Protein AF-A0AAW2KC89-F1 (afdb_monomer)

Radius of gyration: 33.46 Å; Cα contacts (8 Å, |Δi|>4): 23; chains: 1; bounding box: 54×78×83 Å

Organism: Sesamum radiatum (NCBI:txid300843)

Structure (mmCIF, N/CA/C/O backbone):
data_AF-A0AAW2KC89-F1
#
_entry.id   AF-A0AAW2KC89-F1
#
loop_
_atom_site.group_PDB
_atom_site.id
_atom_site.type_symbol
_atom_site.label_atom_id
_atom_site.label_alt_id
_atom_site.label_comp_id
_atom_site.label_asym_id
_atom_site.label_entity_id
_atom_site.label_seq_id
_atom_site.pdbx_PDB_ins_code
_atom_site.Cartn_x
_atom_site.Cartn_y
_atom_site.Cartn_z
_atom_site.occupancy
_atom_site.B_iso_or_equiv
_atom_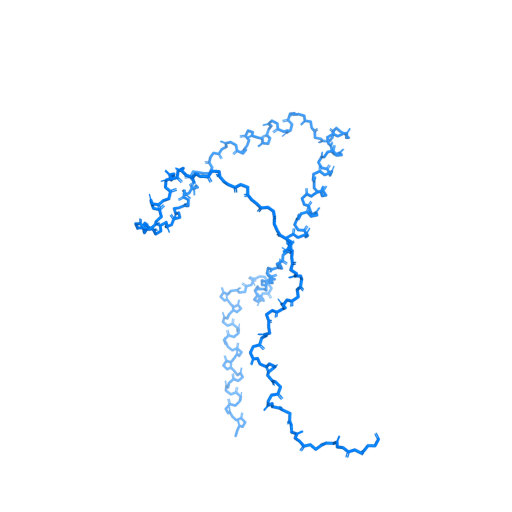site.auth_seq_id
_atom_site.auth_comp_id
_atom_site.auth_asym_id
_atom_site.auth_atom_id
_atom_site.pdbx_PDB_model_num
ATOM 1 N N . MET A 1 1 ? 16.123 11.417 -36.303 1.00 58.06 1 MET A N 1
ATOM 2 C CA . MET A 1 1 ? 15.495 11.380 -34.954 1.00 58.06 1 MET A CA 1
ATOM 3 C C . MET A 1 1 ? 14.545 10.195 -34.711 1.00 58.06 1 MET A C 1
ATOM 5 O O . MET A 1 1 ? 14.530 9.676 -33.601 1.00 58.06 1 MET A O 1
ATOM 9 N N . ALA A 1 2 ? 13.778 9.718 -35.703 1.00 69.62 2 ALA A N 1
ATOM 10 C CA . ALA A 1 2 ? 12.758 8.673 -35.501 1.00 69.62 2 ALA A CA 1
ATOM 11 C C . ALA A 1 2 ? 13.298 7.298 -35.042 1.00 69.62 2 ALA A C 1
ATOM 13 O O . ALA A 1 2 ? 12.702 6.659 -34.175 1.00 69.62 2 ALA A O 1
ATOM 14 N N . LYS A 1 3 ? 14.454 6.856 -35.561 1.00 81.81 3 LYS A N 1
ATOM 15 C CA . LYS A 1 3 ? 15.017 5.517 -35.284 1.00 81.81 3 LYS A CA 1
ATOM 16 C C . LYS A 1 3 ? 15.375 5.306 -33.807 1.00 81.81 3 LYS A C 1
ATOM 18 O O . LYS A 1 3 ? 15.062 4.264 -33.240 1.00 81.81 3 LYS A O 1
ATOM 23 N N . PHE A 1 4 ? 15.950 6.319 -33.156 1.00 84.62 4 PHE A N 1
ATOM 24 C CA . PHE A 1 4 ? 16.292 6.263 -31.731 1.00 84.62 4 PHE A CA 1
ATOM 25 C C . PHE A 1 4 ? 15.046 6.141 -30.845 1.00 84.62 4 PHE A C 1
ATOM 27 O O . PHE A 1 4 ? 15.008 5.315 -29.935 1.00 84.62 4 PHE A O 1
ATOM 34 N N . ASN A 1 5 ? 13.986 6.887 -31.158 1.00 91.56 5 ASN A N 1
ATOM 35 C CA . ASN A 1 5 ? 12.729 6.820 -30.413 1.00 91.56 5 ASN A CA 1
ATOM 36 C C . ASN A 1 5 ? 12.068 5.441 -30.520 1.00 91.56 5 ASN A C 1
ATOM 38 O O . ASN A 1 5 ? 11.529 4.946 -29.532 1.00 91.56 5 ASN A O 1
ATOM 42 N N . VAL A 1 6 ? 12.151 4.789 -31.685 1.00 91.12 6 VAL A N 1
ATOM 43 C CA . VAL A 1 6 ? 11.667 3.410 -31.868 1.00 91.12 6 VAL A CA 1
ATOM 44 C C . VAL A 1 6 ? 12.448 2.438 -30.981 1.00 91.12 6 VAL A C 1
ATOM 46 O O . VAL A 1 6 ? 11.841 1.631 -30.276 1.00 91.12 6 VAL A O 1
ATOM 49 N N . VAL A 1 7 ? 13.778 2.553 -30.944 1.00 93.00 7 VAL A N 1
ATOM 50 C CA . VAL A 1 7 ? 14.633 1.718 -30.082 1.00 93.00 7 VAL A CA 1
ATOM 51 C C . VAL A 1 7 ? 14.321 1.949 -28.600 1.00 93.00 7 VAL A C 1
ATOM 53 O O . VAL A 1 7 ? 14.151 0.989 -27.850 1.00 93.00 7 VAL A O 1
ATOM 56 N N . GLN A 1 8 ? 14.160 3.203 -28.170 1.00 95.38 8 GLN A N 1
ATOM 57 C CA . GLN A 1 8 ? 13.805 3.526 -26.784 1.00 95.38 8 GLN A CA 1
ATOM 58 C C . GLN A 1 8 ? 12.413 3.008 -26.402 1.00 95.38 8 GLN A C 1
ATOM 60 O O . GLN A 1 8 ? 12.244 2.476 -25.307 1.00 95.38 8 GLN A O 1
ATOM 65 N N . LYS A 1 9 ? 11.419 3.105 -27.296 1.00 95.19 9 LYS A N 1
ATOM 66 C CA . LYS A 1 9 ? 10.079 2.540 -27.069 1.00 95.19 9 LYS A CA 1
ATOM 67 C C . LYS A 1 9 ? 10.136 1.023 -26.889 1.00 95.19 9 LYS A C 1
ATOM 69 O O . LYS A 1 9 ? 9.579 0.517 -25.918 1.00 95.19 9 LYS A O 1
ATOM 74 N N . ARG A 1 10 ? 10.870 0.315 -27.755 1.00 94.88 10 ARG A N 1
ATOM 75 C CA . ARG A 1 10 ? 11.083 -1.140 -27.640 1.00 94.88 10 ARG A CA 1
ATOM 76 C C . ARG A 1 10 ? 11.770 -1.511 -26.329 1.00 94.88 10 ARG A C 1
ATOM 78 O O . ARG A 1 10 ? 11.313 -2.404 -25.626 1.00 94.88 10 ARG A O 1
ATOM 85 N N . ARG A 1 11 ? 12.816 -0.771 -25.949 1.00 96.50 11 ARG A N 1
ATOM 86 C CA . ARG A 1 11 ? 13.513 -0.972 -24.672 1.00 96.50 11 ARG A CA 1
ATOM 87 C C . ARG A 1 11 ? 12.578 -0.775 -23.474 1.00 96.50 11 ARG A C 1
ATOM 89 O O . ARG A 1 11 ? 12.593 -1.587 -22.555 1.00 96.50 11 ARG A O 1
ATOM 96 N N . ARG A 1 12 ? 11.756 0.280 -23.475 1.00 96.88 12 ARG A N 1
ATOM 97 C CA . ARG A 1 12 ? 10.777 0.548 -22.405 1.00 96.88 12 ARG A CA 1
ATOM 98 C C . ARG A 1 12 ? 9.730 -0.562 -22.299 1.00 96.88 12 ARG A C 1
ATOM 100 O O . ARG A 1 12 ? 9.410 -0.954 -21.181 1.00 96.88 12 ARG A O 1
ATOM 107 N N . ALA A 1 13 ? 9.253 -1.081 -23.431 1.00 95.44 13 ALA A N 1
ATOM 108 C CA . ALA A 1 13 ? 8.321 -2.206 -23.468 1.00 95.44 13 ALA A CA 1
ATOM 109 C C . ALA A 1 13 ? 8.947 -3.474 -22.864 1.00 95.44 13 ALA A C 1
ATOM 111 O O . ALA A 1 13 ? 8.419 -4.001 -21.892 1.00 95.44 13 ALA A O 1
ATOM 112 N N . ALA A 1 14 ? 10.142 -3.867 -23.318 1.00 95.88 14 ALA A N 1
ATOM 113 C CA . ALA A 1 14 ? 10.841 -5.043 -22.794 1.00 95.88 14 ALA A CA 1
ATOM 114 C C . ALA A 1 14 ? 11.104 -4.961 -21.277 1.00 95.88 14 ALA A C 1
ATOM 116 O O . ALA A 1 14 ? 10.962 -5.944 -20.551 1.00 95.88 14 ALA A O 1
ATOM 117 N N . ILE A 1 15 ? 11.454 -3.774 -20.768 1.00 95.94 15 ILE A N 1
ATOM 118 C CA . ILE A 1 15 ? 11.614 -3.552 -19.323 1.00 95.94 15 ILE A CA 1
ATOM 119 C C . ILE A 1 15 ? 10.275 -3.708 -18.589 1.00 95.94 15 ILE A C 1
ATOM 121 O O . ILE A 1 15 ? 10.246 -4.274 -17.497 1.00 95.94 15 ILE A O 1
ATOM 125 N N . ALA A 1 16 ? 9.175 -3.201 -19.151 1.00 93.81 16 ALA A N 1
ATOM 126 C CA . ALA A 1 16 ? 7.849 -3.336 -18.553 1.00 93.81 16 ALA A CA 1
ATOM 127 C C . ALA A 1 16 ? 7.394 -4.801 -18.504 1.00 93.81 16 ALA A C 1
ATOM 129 O O . ALA A 1 16 ? 6.901 -5.244 -17.468 1.00 93.81 16 ALA A O 1
ATOM 130 N N . ASP A 1 17 ? 7.631 -5.564 -19.568 1.00 93.44 17 ASP A N 1
ATOM 131 C CA . ASP A 1 17 ? 7.265 -6.980 -19.634 1.00 93.44 17 ASP A CA 1
ATOM 132 C C . ASP A 1 17 ? 8.102 -7.820 -18.670 1.00 93.44 17 ASP A C 1
ATOM 134 O O . ASP A 1 17 ? 7.554 -8.623 -17.917 1.00 93.44 17 ASP A O 1
ATOM 138 N N . ARG A 1 18 ? 9.407 -7.539 -18.555 1.00 95.12 18 ARG A N 1
ATOM 139 C CA . ARG A 1 18 ? 10.247 -8.158 -17.520 1.00 95.12 18 ARG A CA 1
ATOM 140 C C . ARG A 1 18 ? 9.726 -7.868 -16.110 1.00 95.12 18 ARG A C 1
ATOM 142 O O . ARG A 1 18 ? 9.716 -8.759 -15.268 1.00 95.12 18 ARG A O 1
ATOM 149 N N . LYS A 1 19 ? 9.269 -6.640 -15.836 1.00 93.69 19 LYS A N 1
ATOM 150 C CA . LYS A 1 19 ? 8.679 -6.289 -14.530 1.00 93.69 19 LYS A CA 1
ATOM 151 C C . LYS A 1 19 ? 7.371 -7.034 -14.270 1.00 93.69 19 LYS A C 1
ATOM 153 O O . LYS A 1 19 ? 7.158 -7.464 -13.142 1.00 93.69 19 LYS A O 1
ATOM 158 N N . ARG A 1 20 ? 6.517 -7.200 -15.283 1.00 93.56 20 ARG A N 1
ATOM 159 C CA . ARG A 1 20 ? 5.280 -7.992 -15.179 1.00 93.56 20 ARG A CA 1
ATOM 160 C C . ARG A 1 20 ? 5.573 -9.471 -14.945 1.00 93.56 20 ARG A C 1
ATOM 162 O O . ARG A 1 20 ? 4.914 -10.078 -14.121 1.00 93.56 20 ARG A O 1
ATOM 169 N N . HIS A 1 21 ? 6.593 -10.023 -15.593 1.00 90.81 21 HIS A N 1
ATOM 170 C CA . HIS A 1 21 ? 6.973 -11.421 -15.402 1.00 90.81 21 HIS A CA 1
ATOM 171 C C . HIS A 1 21 ? 7.543 -11.696 -14.002 1.00 90.81 21 HIS A C 1
ATOM 173 O O . HIS A 1 21 ? 7.265 -12.729 -13.409 1.00 90.81 21 HIS A O 1
ATOM 179 N N . VAL A 1 22 ? 8.366 -10.786 -13.466 1.00 93.31 22 VAL A N 1
ATOM 180 C CA . VAL A 1 22 ? 9.045 -10.999 -12.173 1.00 93.31 22 VAL A CA 1
ATOM 181 C C . VAL A 1 22 ? 8.185 -10.573 -10.976 1.00 93.31 22 VAL A C 1
ATOM 183 O O . VAL A 1 22 ? 8.273 -11.180 -9.915 1.00 93.31 22 VAL A O 1
ATOM 186 N N . HIS A 1 23 ? 7.385 -9.513 -11.115 1.00 91.88 23 HIS A N 1
ATOM 187 C CA . HIS A 1 23 ? 6.649 -8.893 -10.001 1.00 91.88 23 HIS A CA 1
ATOM 188 C C . HIS A 1 23 ? 5.144 -8.758 -10.248 1.00 91.88 23 HIS A C 1
ATOM 190 O O . HIS A 1 23 ? 4.438 -8.159 -9.429 1.00 91.88 23 HIS A O 1
ATOM 196 N N . GLY A 1 24 ? 4.665 -9.196 -11.408 1.00 91.69 24 GLY A N 1
ATOM 197 C CA . GLY A 1 24 ? 3.248 -9.187 -11.716 1.00 91.69 24 GLY A CA 1
ATOM 198 C C . GLY A 1 24 ? 2.516 -10.334 -11.044 1.00 91.69 24 GLY A C 1
ATOM 199 O O . GLY A 1 24 ? 3.104 -11.312 -10.590 1.00 91.69 24 GLY A O 1
ATOM 200 N N . ASP A 1 25 ? 1.208 -10.170 -10.993 1.00 89.69 25 ASP A N 1
ATOM 201 C CA . ASP A 1 25 ? 0.283 -11.202 -10.561 1.00 89.69 25 ASP A CA 1
ATOM 202 C C . ASP A 1 25 ? 0.264 -12.349 -11.595 1.00 89.69 25 ASP A C 1
ATOM 204 O O . ASP A 1 25 ? 0.085 -12.068 -12.787 1.00 89.69 25 ASP A O 1
ATOM 208 N N . PRO A 1 26 ? 0.435 -13.620 -11.182 1.00 86.62 26 PRO A N 1
ATOM 209 C CA . PRO A 1 26 ? 0.464 -14.763 -12.095 1.00 86.62 26 PRO A CA 1
ATOM 210 C C . PRO A 1 26 ? -0.839 -14.959 -12.877 1.00 86.62 26 PRO A C 1
ATOM 212 O O . PRO A 1 26 ? -0.796 -15.489 -13.984 1.00 86.62 26 PRO A O 1
ATOM 215 N N . LEU A 1 27 ? -1.987 -14.526 -12.341 1.00 89.62 27 LEU A N 1
ATOM 216 C CA . LEU A 1 27 ? -3.277 -14.690 -13.014 1.00 89.62 27 LEU A CA 1
ATOM 217 C C . LEU A 1 27 ? -3.564 -13.541 -13.987 1.00 89.62 27 LEU A C 1
ATOM 219 O O . LEU A 1 27 ? -4.018 -13.762 -15.107 1.00 89.62 27 LEU A O 1
ATOM 223 N N . THR A 1 28 ? -3.316 -12.298 -13.564 1.00 87.38 28 THR A N 1
ATOM 224 C CA . THR A 1 28 ? -3.685 -11.110 -14.355 1.00 87.38 28 THR A CA 1
ATOM 225 C C . THR A 1 28 ? -2.551 -10.570 -15.226 1.00 87.38 28 THR A C 1
ATOM 227 O O . THR A 1 28 ? -2.796 -9.726 -16.091 1.00 87.38 28 THR A O 1
ATOM 230 N N . GLY A 1 29 ? -1.304 -10.997 -14.996 1.00 85.31 29 GLY A N 1
ATOM 231 C CA . GLY A 1 29 ? -0.111 -10.525 -15.709 1.00 85.31 29 GLY A CA 1
ATOM 232 C C . GLY A 1 29 ? 0.198 -9.037 -15.497 1.00 85.31 29 GLY A C 1
ATOM 233 O O . GLY A 1 29 ? 1.059 -8.462 -16.169 1.00 85.31 29 GLY A O 1
ATOM 234 N N . LYS A 1 30 ? -0.519 -8.367 -14.586 1.00 90.62 30 LYS A N 1
ATOM 235 C CA . LYS A 1 30 ? -0.361 -6.941 -14.287 1.00 90.62 30 LYS A CA 1
ATOM 236 C C . LYS A 1 30 ? 0.565 -6.761 -13.093 1.00 90.62 30 LYS A C 1
ATOM 238 O O . LYS A 1 30 ? 0.564 -7.550 -12.155 1.00 90.62 30 LYS A O 1
ATOM 243 N N . LEU A 1 31 ? 1.337 -5.676 -13.108 1.00 91.06 31 LEU A N 1
ATOM 244 C CA . LEU A 1 31 ? 2.148 -5.288 -11.958 1.00 91.06 31 LEU A CA 1
ATOM 245 C C . LEU A 1 31 ? 1.236 -4.876 -10.793 1.00 91.06 31 LEU A C 1
ATOM 247 O O . LEU A 1 31 ? 0.305 -4.092 -10.995 1.00 91.06 31 LEU A O 1
ATOM 251 N N . HIS A 1 32 ? 1.525 -5.351 -9.580 1.00 87.75 32 HIS A N 1
ATOM 252 C CA . HIS A 1 32 ? 0.769 -4.958 -8.393 1.00 87.75 32 HIS A CA 1
ATOM 253 C C . HIS A 1 32 ? 0.850 -3.447 -8.148 1.00 87.75 32 HIS A C 1
ATOM 255 O O . HIS A 1 32 ? 1.924 -2.892 -7.902 1.00 87.75 32 HIS A O 1
ATOM 261 N N . GLN A 1 33 ? -0.303 -2.780 -8.158 1.00 86.19 33 GLN A N 1
ATOM 262 C CA . GLN A 1 33 ? -0.410 -1.382 -7.759 1.00 86.19 33 GLN A CA 1
ATOM 263 C C . GLN A 1 33 ? -0.611 -1.322 -6.247 1.00 86.19 33 GLN A C 1
ATOM 265 O O . GLN A 1 33 ? -1.665 -1.689 -5.731 1.00 86.19 33 GLN A O 1
ATOM 270 N N . ARG A 1 34 ? 0.418 -0.884 -5.517 1.00 85.69 34 ARG A N 1
ATOM 271 C CA . ARG A 1 34 ? 0.283 -0.617 -4.084 1.00 85.69 34 ARG A CA 1
ATOM 272 C C . ARG A 1 34 ? -0.403 0.741 -3.920 1.00 85.69 34 ARG A C 1
ATOM 274 O O . ARG A 1 34 ? 0.154 1.732 -4.398 1.00 85.69 34 ARG A O 1
ATOM 281 N N . PRO A 1 35 ? -1.584 0.816 -3.279 1.00 87.50 35 PRO A N 1
ATOM 282 C CA . PRO A 1 35 ? -2.186 2.106 -2.991 1.00 87.50 35 PRO A CA 1
ATOM 283 C C . PRO A 1 35 ? -1.242 2.892 -2.081 1.00 87.50 35 PRO A C 1
ATOM 285 O O . PRO A 1 35 ? -0.624 2.327 -1.173 1.00 87.50 35 PRO A O 1
ATOM 288 N N . GLN A 1 36 ? -1.116 4.195 -2.328 1.00 86.81 36 GLN A N 1
ATOM 289 C CA . GLN A 1 36 ? -0.331 5.048 -1.448 1.00 86.81 36 GLN A CA 1
ATOM 290 C C . GLN A 1 36 ? -0.939 4.984 -0.039 1.00 86.81 36 GLN A C 1
ATOM 292 O O . GLN A 1 36 ? -2.157 5.138 0.097 1.00 86.81 36 GLN A O 1
ATOM 297 N N . PRO A 1 37 ? -0.134 4.764 1.016 1.00 84.81 37 PRO A N 1
ATOM 298 C CA . PRO A 1 37 ? -0.654 4.790 2.370 1.00 84.81 37 PRO A CA 1
ATOM 299 C C . PRO A 1 37 ? -1.190 6.194 2.656 1.00 84.81 37 PRO A C 1
ATOM 301 O O . PRO A 1 37 ? -0.437 7.163 2.757 1.00 84.81 37 PRO A O 1
ATOM 304 N N . LEU A 1 38 ? -2.514 6.309 2.757 1.00 85.44 38 LEU A N 1
ATOM 305 C CA . LEU A 1 38 ? -3.168 7.574 3.055 1.00 85.44 38 LEU A CA 1
ATOM 306 C C . LEU A 1 38 ? -2.839 7.968 4.495 1.00 85.44 38 LEU A C 1
ATOM 308 O O . LEU A 1 38 ? -3.186 7.269 5.452 1.00 85.44 38 LEU A O 1
ATOM 312 N N . SER A 1 39 ? -2.176 9.109 4.667 1.00 86.25 39 SER A N 1
ATOM 313 C CA . SER A 1 39 ? -1.855 9.627 5.990 1.00 86.25 39 SER A CA 1
ATOM 314 C C . SER A 1 39 ? -3.131 10.137 6.673 1.00 86.25 39 SER A C 1
ATOM 316 O O . SER A 1 39 ? -3.715 11.168 6.341 1.00 86.25 39 SER A O 1
ATOM 318 N N . ILE A 1 40 ? -3.616 9.382 7.659 1.00 88.75 40 ILE A N 1
ATOM 319 C CA . ILE A 1 40 ? -4.784 9.784 8.445 1.00 88.75 40 ILE A CA 1
ATOM 320 C C . ILE A 1 40 ? -4.361 10.871 9.441 1.00 88.75 40 ILE A C 1
ATOM 322 O O . ILE A 1 40 ? -3.558 10.618 10.342 1.00 88.75 40 ILE A O 1
ATOM 326 N N . SER A 1 41 ? -4.958 12.062 9.329 1.00 93.38 41 SER A N 1
ATOM 327 C CA . SER A 1 41 ? -4.781 13.152 10.302 1.00 93.38 41 SER A CA 1
ATOM 328 C C . SER A 1 41 ? -5.079 12.695 11.736 1.00 93.38 41 SER A C 1
ATOM 330 O O . SER A 1 41 ? -6.035 11.952 11.981 1.00 93.38 41 SER A O 1
ATOM 332 N N . GLY A 1 42 ? -4.324 13.204 12.716 1.00 96.06 42 GLY A N 1
ATOM 333 C CA . GLY A 1 42 ? -4.515 12.883 14.136 1.00 96.06 42 GLY A CA 1
ATOM 334 C C . GLY A 1 42 ? -5.940 13.147 14.638 1.00 96.06 42 GLY A C 1
ATOM 335 O O . GLY A 1 42 ? -6.486 12.361 15.413 1.00 96.06 42 GLY A O 1
ATOM 336 N N . LYS A 1 43 ? -6.611 14.186 14.115 1.00 96.31 43 LYS A N 1
ATOM 337 C CA . LYS A 1 43 ? -8.027 14.461 14.419 1.00 96.31 43 LYS A CA 1
ATOM 338 C C . LYS A 1 43 ? -8.936 13.325 13.943 1.00 96.31 43 LYS A C 1
ATOM 340 O O . LYS A 1 43 ? -9.836 12.917 14.676 1.00 96.31 43 LYS A O 1
ATOM 345 N N . ARG A 1 44 ? -8.694 12.793 12.739 1.00 94.94 44 ARG A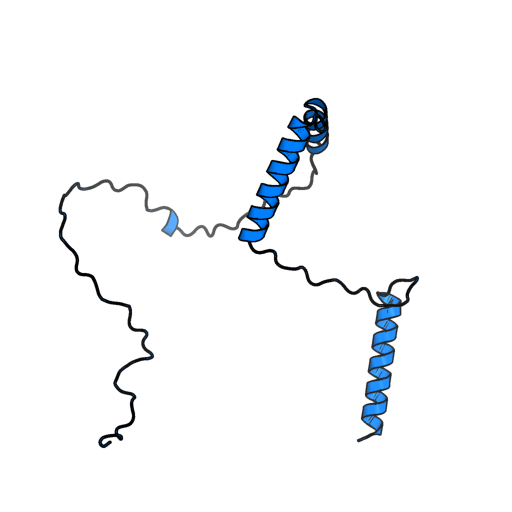 N 1
ATOM 346 C CA . ARG A 1 44 ? -9.456 11.669 12.178 1.00 94.94 44 ARG A CA 1
ATOM 347 C C . ARG A 1 44 ? -9.176 10.380 12.949 1.00 94.94 44 ARG A C 1
ATOM 349 O O . ARG A 1 44 ? -10.138 9.715 13.316 1.00 94.94 44 ARG A O 1
ATOM 356 N N . LYS A 1 45 ? -7.919 10.104 13.324 1.00 94.69 45 LYS A N 1
ATOM 357 C CA . LYS A 1 45 ? -7.573 8.988 14.229 1.00 94.69 45 LYS A CA 1
ATOM 358 C C . LYS A 1 45 ? -8.339 9.078 15.554 1.00 94.69 45 LYS A C 1
ATOM 360 O O . LYS A 1 45 ? -8.999 8.125 15.951 1.00 94.69 45 LYS A O 1
ATOM 365 N N . ARG A 1 46 ? -8.352 10.256 16.195 1.00 96.12 46 ARG A N 1
ATOM 366 C CA . ARG A 1 46 ? -9.101 10.480 17.446 1.00 96.12 46 ARG A CA 1
ATOM 367 C C . ARG A 1 46 ? -10.608 10.276 17.271 1.00 96.12 46 ARG A C 1
ATOM 369 O O . ARG A 1 46 ? -11.245 9.753 18.180 1.00 96.12 46 ARG A O 1
ATOM 376 N N . LYS A 1 47 ? -11.191 10.689 16.139 1.00 97.12 47 LYS A N 1
ATOM 377 C CA . LYS A 1 47 ? -12.614 10.445 15.841 1.00 97.12 47 LYS A CA 1
ATOM 378 C C . LYS A 1 47 ? -12.908 8.956 15.655 1.00 97.12 47 LYS A C 1
ATOM 380 O O . LYS A 1 47 ? -13.879 8.489 16.234 1.00 97.12 47 LYS A O 1
ATOM 385 N N . LEU A 1 48 ? -12.073 8.232 14.911 1.00 96.12 48 LEU A N 1
ATOM 386 C CA . LEU A 1 48 ? -12.225 6.789 14.704 1.00 96.12 48 LEU A CA 1
ATOM 387 C C . LEU A 1 48 ? -12.148 6.031 16.033 1.00 96.12 48 LEU A C 1
ATOM 389 O O . LEU A 1 48 ? -13.068 5.296 16.354 1.00 96.12 48 LEU A O 1
ATOM 393 N N . LEU A 1 49 ? -11.150 6.325 16.874 1.00 95.06 49 LEU A N 1
ATOM 394 C CA . LEU A 1 49 ? -11.034 5.717 18.207 1.00 95.06 49 LEU A CA 1
ATOM 395 C C . LEU A 1 49 ? -12.210 6.052 19.134 1.00 95.06 49 LEU A C 1
ATOM 397 O O . LEU A 1 49 ? -12.526 5.286 20.039 1.00 95.06 49 LEU A O 1
ATOM 401 N N . LYS A 1 50 ? -12.833 7.226 18.974 1.00 97.25 50 LYS A N 1
ATOM 402 C CA . LYS A 1 50 ? -14.038 7.589 19.735 1.00 97.25 50 LYS A CA 1
ATOM 403 C C . LYS A 1 50 ? -15.275 6.853 19.229 1.00 97.25 50 LYS A C 1
ATOM 405 O O . LYS A 1 50 ? -16.070 6.440 20.060 1.00 97.25 50 LYS A O 1
ATOM 410 N N . LYS A 1 51 ? -15.444 6.723 17.909 1.00 96.81 51 LYS A N 1
ATOM 411 C CA . LYS A 1 51 ? -16.534 5.942 17.308 1.00 96.81 51 LYS A CA 1
ATOM 412 C C . LYS A 1 51 ? -16.431 4.478 17.717 1.00 96.81 51 LYS A C 1
ATOM 414 O O . LYS A 1 51 ? -17.359 3.975 18.326 1.00 96.81 51 LYS A O 1
ATOM 419 N N . TRP A 1 52 ? -15.248 3.895 17.556 1.00 94.94 52 TRP A N 1
ATOM 420 C CA . TRP A 1 52 ? -14.965 2.523 17.955 1.00 94.94 52 TRP A CA 1
ATOM 421 C C . TRP A 1 52 ? -15.292 2.267 19.431 1.00 94.94 52 TRP A C 1
ATOM 423 O O . TRP A 1 52 ? -16.016 1.339 19.752 1.00 94.94 52 TRP A O 1
ATOM 433 N N . ARG A 1 53 ? -14.875 3.152 20.349 1.00 94.50 53 ARG A N 1
ATOM 434 C CA . ARG A 1 53 ? -15.238 3.015 21.773 1.00 94.50 53 ARG A CA 1
ATOM 435 C C . ARG A 1 53 ? -16.739 3.110 22.053 1.00 94.50 53 ARG A C 1
ATOM 437 O O . ARG A 1 53 ? -17.198 2.517 23.019 1.00 94.50 53 ARG A O 1
ATOM 444 N N . ARG A 1 54 ? -17.488 3.886 21.265 1.00 94.81 54 ARG A N 1
ATOM 445 C CA . ARG A 1 54 ? -18.952 3.959 21.395 1.00 94.81 54 ARG A CA 1
ATOM 446 C C . ARG A 1 54 ? -19.599 2.679 20.884 1.00 94.81 54 ARG A C 1
ATOM 448 O O . ARG A 1 54 ? -20.399 2.114 21.606 1.00 94.81 54 ARG A O 1
ATOM 455 N N . GLU A 1 55 ? -19.170 2.193 19.723 1.00 91.81 55 GLU A N 1
ATOM 456 C CA . GLU A 1 55 ? -19.636 0.932 19.132 1.00 91.81 55 GLU A CA 1
ATOM 457 C C . GLU A 1 55 ? -19.379 -0.257 20.070 1.00 91.81 55 GLU A C 1
ATOM 459 O O . GLU A 1 55 ? -20.272 -1.064 20.287 1.00 91.81 55 GLU A O 1
ATOM 464 N N . GLN A 1 56 ? -18.202 -0.322 20.704 1.00 88.25 56 GLN A N 1
ATOM 465 C CA . GLN A 1 56 ? -17.892 -1.334 21.722 1.00 88.25 56 GLN A CA 1
ATOM 466 C C . GLN A 1 56 ? -18.821 -1.222 22.939 1.00 88.25 56 GLN A C 1
ATOM 468 O O . GLN A 1 56 ? -19.339 -2.226 23.413 1.00 88.25 56 GLN A O 1
ATOM 473 N N . LYS A 1 57 ? -19.085 -0.002 23.427 1.00 88.88 57 LYS A N 1
ATOM 474 C CA . LYS A 1 57 ? -20.009 0.213 24.550 1.00 88.88 57 LYS A CA 1
ATOM 475 C C . LYS A 1 57 ? -21.445 -0.192 24.196 1.00 88.88 57 LYS A C 1
ATOM 477 O O . LYS A 1 57 ? -22.101 -0.836 25.003 1.00 88.88 57 LYS A O 1
ATOM 482 N N . GLU A 1 58 ? -21.911 0.160 23.002 1.00 90.31 58 GLU A N 1
ATOM 483 C CA . GLU A 1 58 ? -23.228 -0.237 22.495 1.00 90.31 58 GLU A CA 1
ATOM 484 C C . GLU A 1 58 ? -23.325 -1.754 22.298 1.00 90.31 58 GLU A C 1
ATOM 486 O O . GLU A 1 58 ? -24.374 -2.335 22.549 1.00 90.31 58 GLU A O 1
ATOM 491 N N . ALA A 1 59 ? -22.246 -2.410 21.867 1.00 86.31 59 ALA A N 1
ATOM 492 C CA . ALA A 1 59 ? -22.200 -3.862 21.745 1.00 86.31 59 ALA A CA 1
ATOM 493 C C . ALA A 1 59 ? -22.261 -4.554 23.117 1.00 86.31 59 ALA A C 1
ATOM 495 O O . ALA A 1 59 ? -22.974 -5.542 23.253 1.00 86.31 59 ALA A O 1
ATOM 496 N N . VAL A 1 60 ? -21.601 -4.006 24.144 1.00 86.12 60 VAL A N 1
ATOM 497 C CA . VAL A 1 60 ? -21.739 -4.478 25.535 1.00 86.12 60 VAL A CA 1
ATOM 498 C C . VAL A 1 60 ? -23.170 -4.274 26.046 1.00 86.12 60 VAL A C 1
ATOM 500 O O . VAL A 1 60 ? -23.753 -5.188 26.615 1.00 86.12 60 VAL A O 1
ATOM 503 N N . GLU A 1 61 ? -23.770 -3.104 25.808 1.00 83.88 61 GLU A N 1
ATOM 504 C CA . GLU A 1 61 ? -25.147 -2.795 26.233 1.00 83.88 61 GLU A CA 1
ATOM 505 C C . GLU A 1 61 ? -26.191 -3.690 25.551 1.00 83.88 61 GLU A C 1
ATOM 507 O O . GLU A 1 61 ? -27.153 -4.121 26.180 1.00 83.88 61 GLU A O 1
ATOM 512 N N . LYS A 1 62 ? -25.972 -4.027 24.277 1.00 87.44 62 LYS A N 1
ATOM 513 C CA . LYS A 1 62 ? -26.799 -4.980 23.524 1.00 87.44 62 LYS A CA 1
ATOM 514 C C . LYS A 1 62 ? -26.512 -6.445 23.881 1.00 87.44 62 LYS A C 1
ATOM 516 O O . LYS A 1 62 ? -27.158 -7.322 23.317 1.00 87.44 62 LYS A O 1
ATOM 521 N N . GLY A 1 63 ? -25.546 -6.720 24.763 1.00 80.25 63 GLY A N 1
ATOM 522 C CA . GLY A 1 63 ? -25.137 -8.076 25.144 1.00 80.25 63 GLY A CA 1
ATOM 523 C C . GLY A 1 63 ? -24.374 -8.844 24.058 1.00 80.25 63 GLY A C 1
ATOM 524 O O . GLY A 1 63 ? -24.188 -10.047 24.189 1.00 80.25 63 GLY A O 1
ATOM 525 N N . LEU A 1 64 ? -23.926 -8.168 22.993 1.00 79.25 64 LEU A N 1
ATOM 526 C CA . LEU A 1 64 ? -23.108 -8.751 21.920 1.00 79.25 64 LEU A CA 1
ATOM 527 C C . LEU A 1 64 ? -21.666 -9.036 22.364 1.00 79.25 64 LEU A C 1
ATOM 529 O O . LEU A 1 64 ? -20.988 -9.835 21.729 1.00 79.25 64 LEU A O 1
ATOM 533 N N . ILE A 1 65 ? -21.191 -8.339 23.398 1.00 77.69 65 ILE A N 1
ATOM 534 C CA . ILE A 1 65 ? -19.892 -8.576 24.031 1.00 77.69 65 ILE A CA 1
ATOM 535 C C . ILE A 1 65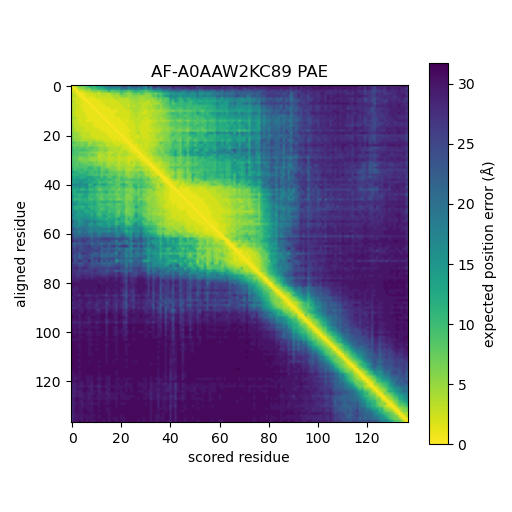 ? -20.170 -8.902 25.489 1.00 77.69 65 ILE A C 1
ATOM 537 O O . ILE A 1 65 ? -20.617 -8.039 26.250 1.00 77.69 65 ILE A O 1
ATOM 541 N N . THR A 1 66 ? -19.910 -10.147 25.866 1.00 82.50 66 THR A N 1
ATOM 542 C CA . THR A 1 66 ? -20.021 -10.613 27.246 1.00 82.50 66 THR A CA 1
ATOM 543 C C . THR A 1 66 ? -18.681 -10.460 27.963 1.00 82.50 66 THR A C 1
ATOM 545 O O . THR A 1 66 ? -17.623 -10.378 27.336 1.00 82.50 66 THR A O 1
ATOM 548 N N . MET A 1 67 ? -18.698 -10.425 29.298 1.00 80.19 67 MET A N 1
ATOM 549 C CA . MET A 1 67 ? -17.460 -10.416 30.091 1.00 80.19 67 MET A CA 1
ATOM 550 C C . MET A 1 67 ? -16.528 -11.585 29.729 1.00 80.19 67 MET A C 1
ATOM 552 O O . MET A 1 67 ? -15.314 -11.407 29.696 1.00 80.19 67 MET A O 1
ATOM 556 N N . GLN A 1 68 ? -17.094 -12.737 29.364 1.00 81.56 68 GLN A N 1
ATOM 557 C CA . GLN A 1 68 ? -16.350 -13.916 28.932 1.00 81.56 68 GLN A CA 1
ATOM 558 C C . GLN A 1 68 ? -15.573 -13.680 27.624 1.00 81.56 68 GLN A C 1
ATOM 560 O O . GLN A 1 68 ? -14.429 -14.114 27.501 1.00 81.56 68 GLN A O 1
ATOM 565 N N . ASP A 1 69 ? -16.142 -12.945 26.663 1.00 82.44 69 ASP A N 1
ATOM 566 C CA . ASP A 1 69 ? -15.453 -12.610 25.407 1.00 82.44 69 ASP A CA 1
ATOM 567 C C . ASP A 1 69 ? -14.239 -11.707 25.657 1.00 82.44 69 ASP A C 1
ATOM 569 O O . ASP A 1 69 ? -13.201 -11.837 25.005 1.00 82.44 69 ASP A O 1
ATOM 573 N N . VAL A 1 70 ? -14.352 -10.810 26.642 1.00 79.19 70 VAL A N 1
ATOM 574 C CA . VAL A 1 70 ? -13.250 -9.943 27.074 1.00 79.19 70 VAL A CA 1
ATOM 575 C C . VAL A 1 70 ? -12.138 -10.769 27.723 1.00 79.19 70 VAL A C 1
ATOM 577 O O . VAL A 1 70 ? -10.969 -10.576 27.396 1.00 79.19 70 VAL A O 1
ATOM 580 N N . GLU A 1 71 ? -12.483 -11.715 28.595 1.00 80.12 71 GLU A N 1
ATOM 581 C CA . GLU A 1 71 ? -11.519 -12.626 29.228 1.00 80.12 71 GLU A CA 1
ATOM 582 C C . GLU A 1 71 ? -10.789 -13.496 28.195 1.00 80.12 71 GLU A C 1
ATOM 584 O O . GLU A 1 71 ? -9.561 -13.602 28.229 1.00 80.12 71 GLU A O 1
ATOM 589 N N . MET A 1 72 ? -11.518 -14.043 27.218 1.00 81.38 72 MET A N 1
ATOM 590 C CA . MET A 1 72 ? -10.945 -14.832 26.124 1.00 81.38 72 MET A CA 1
ATOM 591 C C . MET A 1 72 ? -10.030 -13.998 25.220 1.00 81.38 72 MET A C 1
ATOM 593 O O . ME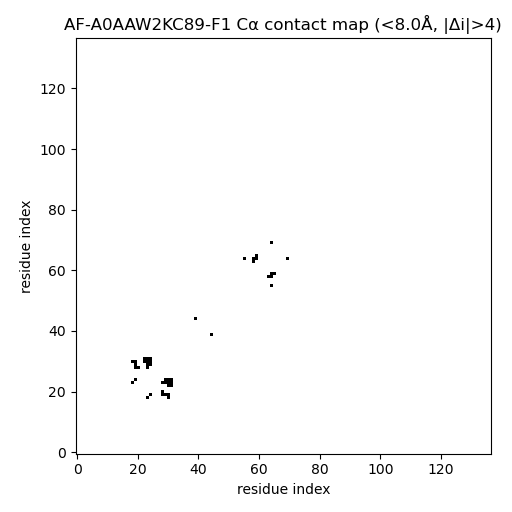T A 1 72 ? -8.977 -14.480 24.798 1.00 81.38 72 MET A O 1
ATOM 597 N N . ALA A 1 73 ? -10.379 -12.744 24.925 1.00 77.31 73 ALA A N 1
ATOM 598 C CA . ALA A 1 73 ? -9.513 -11.851 24.155 1.00 77.31 73 ALA A CA 1
ATOM 599 C C . ALA A 1 73 ? -8.199 -11.553 24.900 1.00 77.31 73 ALA A C 1
ATOM 601 O O . ALA A 1 73 ? -7.120 -11.671 24.321 1.00 77.31 73 ALA A O 1
ATOM 602 N N . VAL A 1 74 ? -8.274 -11.246 26.200 1.00 77.25 74 VAL A N 1
ATOM 603 C CA . VAL A 1 74 ? -7.094 -10.976 27.038 1.00 77.25 74 VAL A CA 1
ATOM 604 C C . VAL A 1 74 ? -6.207 -12.216 27.173 1.00 77.25 74 VAL A C 1
ATOM 606 O O . VAL A 1 74 ? -4.985 -12.109 27.073 1.00 77.25 74 VAL A O 1
ATOM 609 N N . ALA A 1 75 ? -6.793 -13.405 27.334 1.00 74.31 75 ALA A N 1
ATOM 610 C CA . ALA A 1 75 ? -6.041 -14.657 27.397 1.00 74.31 75 ALA A CA 1
ATOM 611 C C . ALA A 1 75 ? -5.253 -14.927 26.101 1.00 74.31 75 ALA A C 1
ATOM 613 O O . ALA A 1 75 ? -4.086 -15.317 26.160 1.00 74.31 75 ALA A O 1
ATOM 614 N N . ASN A 1 76 ? -5.848 -14.641 24.937 1.00 61.12 76 ASN A N 1
ATOM 615 C CA . ASN A 1 76 ? -5.186 -14.790 23.638 1.00 61.12 76 ASN A CA 1
ATOM 616 C C . ASN A 1 76 ? -4.082 -13.740 23.398 1.00 61.12 76 ASN A C 1
ATOM 618 O O . ASN A 1 76 ? -3.060 -14.057 22.793 1.00 61.12 76 ASN A O 1
ATOM 622 N N . GLU A 1 77 ? -4.237 -12.511 23.902 1.00 61.06 77 GLU A N 1
ATOM 623 C CA . GLU A 1 77 ? -3.200 -11.464 23.826 1.00 61.06 77 GLU A CA 1
ATOM 624 C C . GLU A 1 77 ? -2.018 -11.696 24.786 1.00 61.06 77 GLU A C 1
ATOM 626 O O . GLU A 1 77 ? -0.945 -11.113 24.607 1.00 61.06 77 GLU A O 1
ATOM 631 N N . THR A 1 78 ? -2.191 -12.552 25.799 1.00 57.19 78 THR A N 1
ATOM 632 C CA . THR A 1 78 ? -1.152 -12.871 26.794 1.00 57.19 78 THR A CA 1
ATOM 633 C C . THR A 1 78 ? -0.149 -13.916 26.289 1.00 57.19 78 THR A C 1
ATOM 635 O O . THR A 1 78 ? 0.825 -14.211 26.979 1.00 57.19 78 THR A O 1
ATOM 638 N N . LEU A 1 79 ? -0.303 -14.434 25.064 1.00 55.34 79 LEU A N 1
ATOM 639 C CA . LEU A 1 79 ? 0.782 -15.146 24.391 1.00 55.34 79 LEU A CA 1
ATOM 640 C C . LEU A 1 79 ? 1.864 -14.129 23.996 1.00 55.34 79 LEU A C 1
ATOM 642 O O . LEU A 1 79 ? 1.625 -13.266 23.146 1.00 55.34 79 LEU A O 1
ATOM 646 N N . PRO A 1 80 ? 3.059 -14.171 24.612 1.00 52.97 80 PRO A N 1
ATOM 647 C CA . PRO A 1 80 ? 4.100 -13.223 24.285 1.00 52.97 80 PRO A CA 1
ATOM 648 C C . PRO A 1 80 ? 4.589 -13.515 22.869 1.00 52.97 80 PRO A C 1
ATOM 650 O O . PRO A 1 80 ? 5.288 -14.498 22.630 1.00 52.97 80 PRO A O 1
ATOM 653 N N . ASP A 1 81 ? 4.300 -12.610 21.937 1.00 51.25 81 ASP A N 1
ATOM 654 C CA . ASP A 1 81 ? 5.163 -12.406 20.780 1.00 51.25 81 ASP A CA 1
ATOM 655 C C . ASP A 1 81 ? 6.585 -12.160 21.309 1.00 51.25 81 ASP A C 1
ATOM 657 O O . ASP A 1 81 ? 6.934 -11.051 21.733 1.00 51.25 81 ASP A O 1
ATOM 661 N N . ALA A 1 82 ? 7.403 -13.212 21.312 1.00 55.62 82 ALA A N 1
ATOM 662 C CA . ALA A 1 82 ? 8.727 -13.287 21.929 1.00 55.62 82 ALA A CA 1
ATOM 663 C C . ALA A 1 8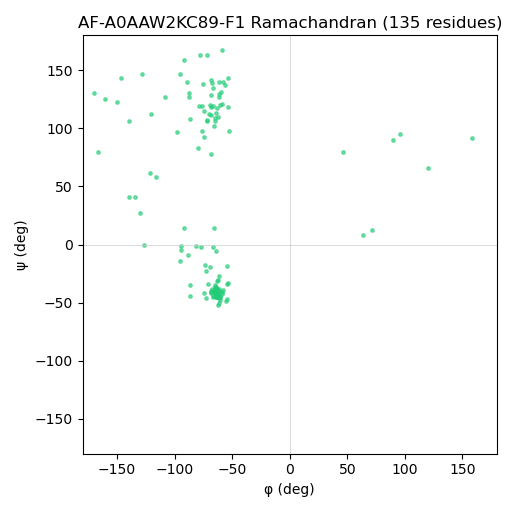2 ? 9.792 -12.370 21.284 1.00 55.62 82 ALA A C 1
ATOM 665 O O . ALA A 1 82 ? 10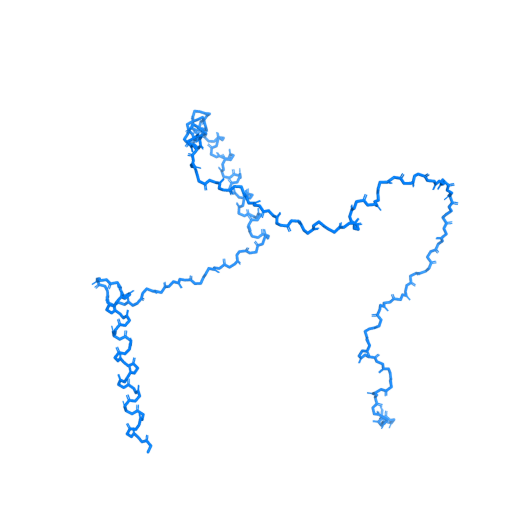.980 -12.514 21.551 1.00 55.62 82 ALA A O 1
ATOM 666 N N . ASN A 1 83 ? 9.394 -11.401 20.452 1.00 60.00 83 ASN A N 1
ATOM 667 C CA . ASN A 1 83 ? 10.296 -10.581 19.641 1.00 60.00 83 ASN A CA 1
ATOM 668 C C . ASN A 1 83 ? 10.037 -9.067 19.753 1.00 60.00 83 ASN A C 1
ATOM 670 O O . ASN A 1 83 ? 10.356 -8.307 18.839 1.00 60.00 83 ASN A O 1
ATOM 674 N N . LYS A 1 84 ? 9.484 -8.575 20.869 1.00 61.69 84 LYS A N 1
ATOM 675 C CA . LYS A 1 84 ? 9.442 -7.124 21.137 1.00 61.69 84 LYS A CA 1
ATOM 676 C C . LYS A 1 84 ? 10.802 -6.666 21.668 1.00 61.69 84 LYS A C 1
ATOM 678 O O . LYS A 1 84 ? 11.011 -6.543 22.871 1.00 61.69 84 LYS A O 1
ATOM 683 N N . THR A 1 85 ? 11.751 -6.406 20.767 1.00 64.62 85 THR A N 1
ATOM 684 C CA . THR A 1 85 ? 13.028 -5.781 21.134 1.00 64.62 85 THR A CA 1
ATOM 685 C C . THR A 1 85 ? 12.761 -4.419 21.774 1.00 64.62 85 THR A C 1
ATOM 687 O O . THR A 1 85 ? 12.172 -3.540 21.140 1.00 64.62 85 THR A O 1
ATOM 690 N N . ALA A 1 86 ? 13.199 -4.231 23.019 1.00 70.12 86 ALA A N 1
ATOM 691 C CA . ALA A 1 86 ? 13.131 -2.945 23.701 1.00 70.12 86 ALA A CA 1
ATOM 692 C C . ALA A 1 86 ? 13.802 -1.861 22.838 1.00 70.12 86 ALA A C 1
ATOM 694 O O . ALA A 1 86 ? 14.991 -1.950 22.522 1.00 70.12 86 ALA A O 1
ATOM 695 N N . VAL A 1 87 ? 13.036 -0.845 22.434 1.00 69.19 87 VAL A N 1
ATOM 696 C CA . VAL A 1 87 ? 13.526 0.267 21.611 1.00 69.19 87 VAL A CA 1
ATOM 697 C C . VAL A 1 87 ? 14.537 1.068 22.433 1.00 69.19 87 VAL A C 1
ATOM 699 O O . VAL A 1 87 ? 14.181 1.844 23.320 1.00 69.19 87 VAL A O 1
ATOM 702 N N . LYS A 1 88 ? 15.826 0.854 22.159 1.00 73.69 88 LYS A N 1
ATOM 703 C CA . LYS A 1 88 ? 16.928 1.581 22.793 1.00 73.69 88 LYS A CA 1
ATOM 704 C C . LYS A 1 88 ? 17.019 2.972 22.170 1.00 73.69 88 LYS A C 1
ATOM 706 O O . LYS A 1 88 ? 17.604 3.143 21.106 1.00 73.69 88 LYS A O 1
ATOM 711 N N . PHE A 1 89 ? 16.443 3.973 22.831 1.00 73.94 89 PHE A N 1
ATOM 712 C CA . PHE A 1 89 ? 16.637 5.372 22.454 1.00 73.94 89 PHE A CA 1
ATOM 713 C C . PHE A 1 89 ? 18.082 5.801 22.769 1.00 73.94 89 PHE A C 1
ATOM 715 O O . PHE A 1 89 ? 18.483 5.758 23.936 1.00 73.94 89 PHE A O 1
ATOM 722 N N . PRO A 1 90 ? 18.885 6.236 21.780 1.00 77.44 90 PRO A N 1
ATOM 723 C CA . PRO A 1 90 ? 20.231 6.726 22.038 1.00 77.44 90 PRO A CA 1
ATOM 724 C C . PRO A 1 90 ? 20.158 8.123 22.667 1.00 77.44 90 PRO A C 1
ATOM 726 O O . PRO A 1 90 ? 20.109 9.146 21.984 1.00 77.44 90 PRO A O 1
ATOM 729 N N . ILE A 1 91 ? 20.149 8.183 23.998 1.00 72.19 91 ILE A N 1
ATOM 730 C CA . ILE A 1 91 ? 20.295 9.445 24.724 1.00 72.19 91 ILE A CA 1
ATOM 731 C C . ILE A 1 91 ? 21.766 9.861 24.633 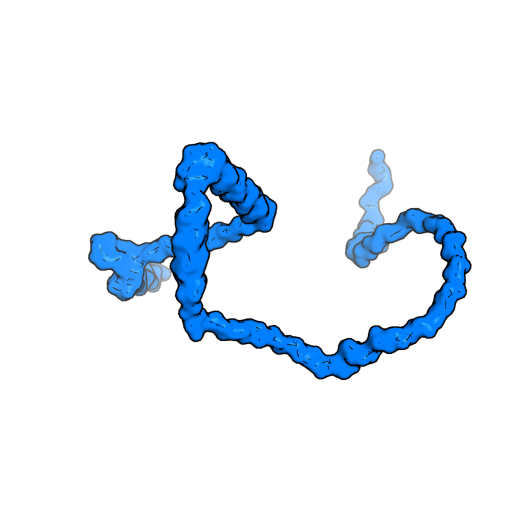1.00 72.19 91 ILE A C 1
ATOM 733 O O . ILE A 1 91 ? 22.649 9.195 25.177 1.00 72.19 91 ILE A O 1
ATOM 737 N N . LYS A 1 92 ? 22.043 10.985 23.962 1.00 73.88 92 LYS A N 1
ATOM 738 C CA . LYS A 1 92 ? 23.372 11.609 23.984 1.00 73.88 92 LYS A CA 1
ATOM 739 C C . LYS A 1 92 ? 23.659 12.071 25.414 1.00 73.88 92 LYS A C 1
ATOM 741 O O . LYS A 1 92 ? 23.087 13.055 25.884 1.00 73.88 92 LYS A O 1
ATOM 746 N N . LYS A 1 93 ? 24.539 11.351 26.113 1.00 68.56 93 LYS A N 1
ATOM 747 C CA . LYS A 1 93 ? 25.030 11.701 27.452 1.00 68.56 93 LYS A CA 1
ATOM 748 C C . LYS A 1 93 ? 25.911 12.952 27.352 1.00 68.56 93 LYS A C 1
ATOM 750 O O . LYS A 1 93 ? 27.129 12.857 27.335 1.00 68.56 93 LYS A O 1
ATOM 755 N N . SER A 1 94 ? 25.305 14.132 27.239 1.00 66.69 94 SER A N 1
ATOM 756 C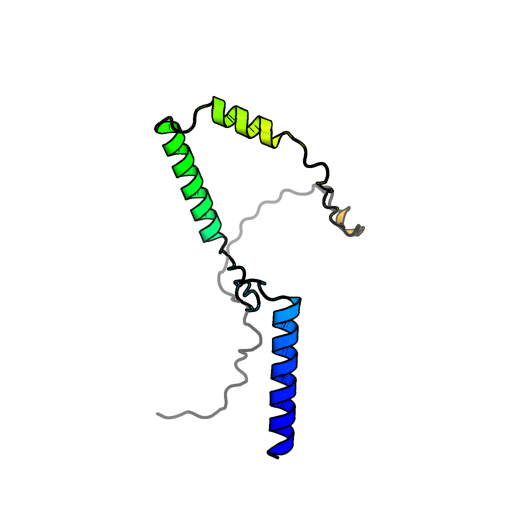 CA . SER A 1 94 ? 26.040 15.386 27.409 1.00 66.69 94 SER A CA 1
ATOM 757 C C . SER A 1 94 ? 26.052 15.758 28.891 1.00 66.69 94 SER A C 1
ATOM 759 O O . SER A 1 94 ? 25.015 15.771 29.558 1.00 66.69 94 SER A O 1
ATOM 761 N N . SER A 1 95 ? 27.238 16.069 29.414 1.00 59.44 95 SER A N 1
ATOM 762 C CA . SER A 1 95 ? 27.472 16.507 30.801 1.00 59.44 95 SER A CA 1
ATOM 763 C C . SER A 1 95 ? 26.629 17.728 31.207 1.00 59.44 95 SER A C 1
ATOM 765 O O . SER A 1 95 ? 26.387 17.951 32.390 1.00 59.44 95 SER A O 1
ATOM 767 N N . LYS A 1 96 ? 26.097 18.472 30.227 1.00 58.97 96 LYS A N 1
ATOM 768 C CA . LYS A 1 96 ? 25.220 19.639 30.406 1.00 58.97 96 LYS A CA 1
ATOM 769 C C . LYS A 1 96 ? 23.824 19.303 30.947 1.00 58.97 96 LYS A C 1
ATOM 771 O O . LYS A 1 96 ? 23.164 20.191 31.477 1.00 58.97 96 LYS A O 1
ATOM 776 N N . LEU A 1 97 ? 23.369 18.049 30.851 1.00 58.22 97 LEU A N 1
ATOM 777 C CA . LEU A 1 97 ? 22.040 17.643 31.338 1.00 58.22 97 LEU A CA 1
ATOM 778 C C . LEU A 1 97 ? 22.021 17.204 32.812 1.00 58.22 97 LEU A C 1
ATOM 780 O O . LEU A 1 97 ? 20.942 17.032 33.372 1.00 58.22 97 LEU A O 1
ATOM 784 N N . ARG A 1 98 ? 23.182 17.049 33.467 1.00 58.41 98 ARG A N 1
ATOM 785 C CA . ARG A 1 98 ? 23.264 16.621 34.877 1.00 58.41 98 ARG A CA 1
ATOM 786 C C . ARG A 1 98 ? 23.367 17.752 35.904 1.00 58.41 98 ARG A C 1
ATOM 788 O O . ARG A 1 98 ? 23.341 17.473 37.095 1.00 58.41 98 ARG A O 1
ATOM 795 N N . VAL A 1 99 ? 23.404 19.018 35.489 1.00 59.19 99 VAL A N 1
ATOM 796 C CA . VAL A 1 99 ? 23.598 20.153 36.414 1.00 59.19 99 VAL A CA 1
ATOM 797 C C . VAL A 1 99 ? 22.437 21.138 36.339 1.00 59.19 99 VAL A C 1
ATOM 799 O O . VAL A 1 99 ? 22.608 22.297 35.987 1.00 59.19 99 VAL A O 1
ATOM 802 N N . LYS A 1 100 ? 21.230 20.679 36.678 1.00 58.84 100 LYS A N 1
ATOM 803 C CA . LYS A 1 100 ? 20.172 21.546 37.232 1.00 58.84 100 LYS A CA 1
ATOM 804 C C . LYS A 1 100 ? 19.416 20.827 38.353 1.00 58.84 100 LYS A C 1
ATOM 806 O O . LYS A 1 100 ? 18.200 20.926 38.468 1.00 58.84 100 LYS A O 1
ATOM 811 N N . GLN A 1 101 ? 20.142 20.100 39.202 1.00 58.00 101 GLN A N 1
ATOM 812 C CA . GLN A 1 101 ? 19.648 19.804 40.541 1.00 58.00 101 GLN A CA 1
ATOM 813 C C . GLN A 1 101 ? 19.714 21.097 41.369 1.00 58.00 101 GLN A C 1
ATOM 815 O O . GLN A 1 101 ? 20.783 21.593 41.704 1.00 58.00 101 GLN A O 1
ATOM 820 N N . LEU A 1 102 ? 18.531 21.662 41.616 1.00 59.06 102 LEU A N 1
ATOM 821 C CA . LEU A 1 102 ? 18.132 22.312 42.866 1.00 59.06 102 LEU A CA 1
ATOM 822 C C . LEU A 1 102 ? 19.146 23.292 43.493 1.00 59.06 102 LEU A C 1
ATOM 824 O O . LEU A 1 102 ? 19.741 23.011 44.528 1.00 59.06 102 LEU A O 1
ATOM 828 N N . LYS A 1 103 ? 19.215 24.521 42.967 1.00 50.03 103 LYS A N 1
ATOM 829 C CA . LYS A 1 103 ? 19.531 25.690 43.805 1.00 50.03 103 LYS A CA 1
ATOM 830 C C . LYS A 1 103 ? 18.232 26.396 44.187 1.00 50.03 103 LYS A C 1
ATOM 832 O O . LYS A 1 103 ? 17.690 27.189 43.425 1.00 50.03 103 LYS A O 1
ATOM 837 N N . LYS A 1 104 ? 17.721 26.082 45.382 1.00 53.47 104 LYS A N 1
ATOM 838 C CA . LYS A 1 104 ? 16.724 26.902 46.082 1.00 53.47 104 LYS A CA 1
ATOM 839 C C . LYS A 1 104 ? 17.387 28.230 46.465 1.00 53.47 104 LYS A C 1
ATOM 841 O O . LYS A 1 104 ? 18.334 28.207 47.244 1.00 53.47 104 LYS A O 1
ATOM 846 N N . LYS A 1 105 ? 16.887 29.373 45.979 1.00 41.31 105 LYS A N 1
ATOM 847 C CA . LYS A 1 105 ? 17.087 30.675 46.643 1.00 41.31 105 LYS A CA 1
ATOM 848 C C . LYS A 1 105 ? 16.048 31.704 46.185 1.00 41.31 105 LYS A C 1
ATOM 850 O O . LYS A 1 105 ? 15.943 31.981 44.999 1.00 41.31 105 LYS A O 1
ATOM 855 N N . GLY A 1 106 ? 15.341 32.285 47.157 1.00 49.59 106 GLY A N 1
ATOM 856 C CA . GLY A 1 106 ? 14.793 33.643 47.071 1.00 49.59 106 GLY A CA 1
ATOM 857 C C . GLY A 1 106 ? 13.337 33.791 46.630 1.00 49.59 106 GLY A C 1
ATOM 858 O O . GLY A 1 106 ? 13.048 33.933 45.450 1.00 49.59 106 GLY A O 1
ATOM 859 N N . LYS A 1 107 ? 12.426 33.885 47.606 1.00 48.16 107 LYS A N 1
ATOM 860 C CA . LYS A 1 107 ? 11.160 34.623 47.470 1.00 48.16 107 LYS A CA 1
ATOM 861 C C . LYS A 1 107 ? 11.485 36.100 47.208 1.00 48.16 107 LYS A C 1
ATOM 863 O O . LYS A 1 107 ? 12.116 36.722 48.056 1.00 48.16 107 LYS A O 1
ATOM 868 N N . SER A 1 108 ? 10.942 36.688 46.147 1.00 49.03 108 SER A N 1
ATOM 869 C CA . SER A 1 108 ? 10.558 38.102 46.166 1.00 49.03 108 SER A CA 1
ATOM 870 C C . SER A 1 108 ? 9.375 38.361 45.231 1.00 49.03 108 SER A C 1
ATOM 872 O O . SER A 1 108 ? 9.378 38.053 44.042 1.00 49.03 108 SER A O 1
ATOM 874 N N . LYS A 1 109 ? 8.310 38.899 45.834 1.00 47.62 109 LYS A N 1
ATOM 875 C CA . LYS A 1 109 ? 7.176 39.532 45.163 1.00 47.62 109 LYS A CA 1
ATOM 876 C C . LYS A 1 109 ? 7.701 40.659 44.269 1.00 47.62 109 LYS A C 1
ATOM 878 O O . LYS A 1 109 ? 8.465 41.481 44.766 1.00 47.62 109 LYS A O 1
ATOM 883 N N . LYS A 1 110 ? 7.171 40.786 43.051 1.00 44.34 110 LYS A N 1
ATOM 884 C CA . LYS A 1 110 ? 6.566 42.039 42.565 1.00 44.34 110 LYS A CA 1
ATOM 885 C C . LYS A 1 110 ? 5.835 41.806 41.243 1.00 44.34 110 LYS A C 1
ATOM 887 O O . LYS A 1 110 ? 6.338 41.188 40.315 1.00 44.34 110 LYS A O 1
ATOM 892 N N . LYS A 1 111 ? 4.599 42.290 41.232 1.00 46.66 111 LYS A N 1
ATOM 893 C CA . LYS A 1 111 ? 3.702 42.427 40.091 1.00 46.66 111 LYS A CA 1
ATOM 894 C C . LYS A 1 111 ? 4.032 43.791 39.481 1.00 46.66 111 LYS A C 1
ATOM 896 O O . LYS A 1 111 ? 4.014 44.772 40.217 1.00 46.66 111 LYS A O 1
ATOM 901 N N . SER A 1 112 ? 4.319 43.868 38.189 1.00 50.97 112 SER A N 1
ATOM 902 C CA . SER A 1 112 ? 4.273 45.134 37.454 1.00 50.97 112 SER A CA 1
ATOM 903 C C . SER A 1 112 ? 3.827 44.884 36.018 1.00 50.97 112 SER A C 1
ATOM 905 O O . SER A 1 112 ? 4.047 43.821 35.442 1.00 50.97 112 SER A O 1
ATOM 907 N N . GLN A 1 113 ? 3.049 45.842 35.538 1.00 45.56 113 GLN A N 1
ATOM 908 C CA . GLN A 1 113 ? 2.148 45.779 34.399 1.00 45.56 113 GLN A CA 1
ATOM 909 C C . GLN A 1 113 ? 2.866 45.746 33.039 1.00 45.56 113 GLN A C 1
ATOM 911 O O . GLN A 1 113 ? 4.043 46.069 32.919 1.00 45.56 113 GLN A O 1
ATOM 916 N N . LYS A 1 114 ? 2.098 45.331 32.022 1.00 41.84 114 LYS A N 1
ATOM 917 C CA . LYS A 1 114 ? 2.428 45.279 30.586 1.00 41.84 114 LYS A CA 1
ATOM 918 C C . LYS A 1 114 ? 2.804 46.674 30.033 1.00 41.84 114 LYS A C 1
ATOM 920 O O . LYS A 1 114 ? 2.420 47.674 30.632 1.00 41.84 114 LYS A O 1
ATOM 925 N N . PRO A 1 115 ? 3.373 46.745 28.817 1.00 45.38 115 PRO A N 1
ATOM 926 C CA . PRO A 1 115 ? 2.443 46.934 27.706 1.00 45.38 115 PRO A CA 1
ATOM 927 C C . PRO A 1 115 ? 2.603 45.928 26.565 1.00 45.38 115 PRO A C 1
ATOM 929 O O . PRO A 1 115 ? 3.666 45.404 26.245 1.00 45.38 115 PRO A O 1
ATOM 932 N N . VAL A 1 116 ? 1.436 45.653 25.996 1.00 42.31 116 VAL A N 1
ATOM 933 C CA . VAL A 1 116 ? 1.187 44.988 24.726 1.00 42.31 116 VAL A CA 1
ATOM 934 C C . VAL A 1 116 ? 1.866 45.765 23.605 1.00 42.31 116 VAL A C 1
ATOM 936 O O . VAL A 1 116 ? 1.757 46.985 23.559 1.00 42.31 116 VAL A O 1
ATOM 939 N N . GLY A 1 117 ? 2.461 45.039 22.659 1.00 47.28 117 GLY A N 1
ATOM 940 C CA . GLY A 1 117 ? 2.631 45.550 21.302 1.00 47.28 117 GLY A CA 1
ATOM 941 C C . GLY A 1 117 ? 4.066 45.650 20.819 1.00 47.28 117 GLY A C 1
ATOM 942 O O . GLY A 1 117 ? 4.503 46.741 20.499 1.00 47.28 117 GLY A O 1
ATOM 943 N N . GLN A 1 118 ? 4.757 44.520 20.657 1.00 38.44 118 GLN A N 1
ATOM 944 C CA . GLN A 1 118 ? 5.752 44.387 19.589 1.00 38.44 118 GLN A CA 1
ATOM 945 C C . GLN A 1 118 ? 5.625 42.985 18.988 1.00 38.44 118 GLN A C 1
ATOM 947 O O . GLN A 1 118 ? 5.942 41.978 19.620 1.00 38.44 118 GLN A O 1
ATOM 952 N N . ARG A 1 119 ? 5.065 42.915 17.774 1.00 46.62 119 ARG A N 1
ATOM 953 C CA . ARG A 1 119 ? 5.201 41.737 16.910 1.00 46.62 119 ARG A CA 1
ATOM 954 C C . ARG A 1 119 ? 6.673 41.667 16.483 1.00 46.62 119 ARG A C 1
ATOM 956 O O . ARG A 1 119 ? 7.234 42.725 16.204 1.00 46.62 119 ARG A O 1
ATOM 963 N N . PRO A 1 120 ? 7.302 40.484 16.393 1.00 45.50 120 PRO A N 1
ATOM 964 C CA . PRO A 1 120 ? 8.617 4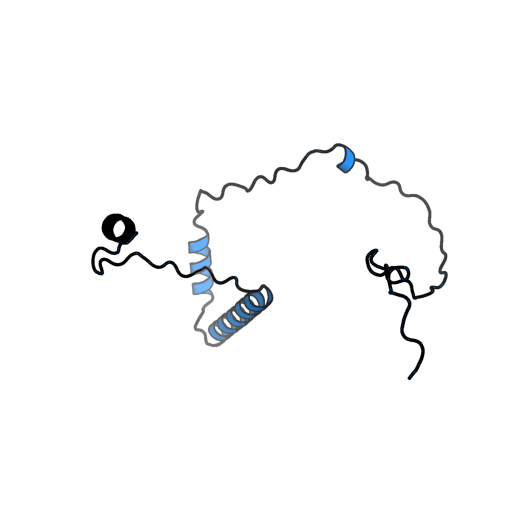0.392 15.782 1.00 45.50 120 PRO A CA 1
ATOM 965 C C . PRO A 1 120 ? 8.456 40.759 14.303 1.00 45.50 120 PRO A C 1
ATOM 967 O O . PRO A 1 120 ? 7.820 40.030 13.542 1.00 45.50 120 PRO A O 1
ATOM 970 N N . VAL A 1 121 ? 8.960 41.931 13.918 1.00 51.69 121 VAL A N 1
ATOM 971 C CA . VAL A 1 121 ? 9.073 42.326 12.514 1.00 51.69 121 VAL A CA 1
ATOM 972 C C . VAL A 1 121 ? 10.033 41.337 11.866 1.00 51.69 121 VAL A C 1
ATOM 974 O O . VAL A 1 121 ? 11.181 41.200 12.287 1.00 51.69 121 VAL A O 1
ATOM 977 N N . MET A 1 122 ? 9.532 40.585 10.887 1.00 47.97 122 MET A N 1
ATOM 978 C CA . MET A 1 122 ? 10.387 39.740 10.068 1.00 47.97 122 MET A CA 1
ATOM 979 C C . MET A 1 122 ? 11.292 40.639 9.211 1.00 47.97 122 MET A C 1
ATOM 981 O O . MET A 1 122 ? 10.792 41.626 8.670 1.00 47.97 122 MET A O 1
ATOM 985 N N . PRO A 1 123 ? 12.588 40.309 9.044 1.00 54.69 123 PRO A N 1
ATOM 986 C CA . PRO A 1 123 ? 13.587 41.216 8.460 1.00 54.69 123 PRO A CA 1
ATOM 987 C C . PRO A 1 123 ? 13.342 41.595 6.994 1.00 54.69 123 PRO A C 1
ATOM 989 O O . PRO A 1 123 ? 14.093 42.381 6.432 1.00 54.69 123 PRO A O 1
ATOM 992 N N . TRP A 1 124 ? 12.334 41.008 6.347 1.00 47.69 124 TRP A N 1
ATOM 993 C CA . TRP A 1 124 ? 12.108 41.168 4.916 1.00 47.69 124 TRP A CA 1
ATOM 994 C C . TRP A 1 124 ? 11.111 42.274 4.552 1.00 47.69 124 TRP A C 1
ATOM 996 O O . TRP A 1 124 ? 10.970 42.583 3.377 1.00 47.69 124 TRP A O 1
ATOM 1006 N N . TRP A 1 125 ? 10.470 42.914 5.536 1.00 50.97 125 TRP A N 1
ATOM 1007 C CA . TRP A 1 125 ? 9.646 44.116 5.340 1.00 50.97 125 TRP A CA 1
ATOM 1008 C C . TRP A 1 125 ? 10.254 45.317 6.079 1.00 50.97 125 TRP A C 1
ATOM 1010 O O . TRP A 1 125 ? 9.623 45.920 6.949 1.00 50.97 125 TRP A O 1
ATOM 1020 N N . SER A 1 126 ? 11.505 45.647 5.747 1.00 49.69 126 SER A N 1
ATOM 1021 C CA . SER A 1 126 ? 12.068 46.967 6.051 1.00 49.69 126 SER A CA 1
ATOM 1022 C C . SER A 1 126 ? 11.499 47.997 5.076 1.00 49.69 126 SER A C 1
ATOM 1024 O O . SER A 1 126 ? 11.381 47.735 3.881 1.00 49.69 126 SER A O 1
ATOM 1026 N N . LYS A 1 127 ? 11.154 49.174 5.604 1.00 54.50 127 LYS A N 1
ATOM 1027 C CA . LYS A 1 127 ? 10.560 50.314 4.883 1.00 54.50 127 LYS A CA 1
ATOM 1028 C C . LYS A 1 127 ? 11.491 50.966 3.851 1.00 54.50 127 LYS A C 1
ATOM 1030 O O . LYS A 1 127 ? 11.053 51.854 3.133 1.00 54.50 127 LYS A O 1
ATOM 1035 N N . ASP A 1 128 ? 12.723 50.488 3.743 1.00 55.66 128 ASP A N 1
ATOM 1036 C CA . ASP A 1 128 ? 13.786 51.089 2.935 1.00 55.66 128 ASP A CA 1
ATOM 1037 C C . ASP A 1 128 ? 13.855 50.523 1.504 1.00 55.66 128 ASP A C 1
ATOM 1039 O O . ASP A 1 128 ? 14.852 50.708 0.815 1.00 55.66 128 ASP A O 1
ATOM 1043 N N . ASN A 1 129 ? 12.823 49.795 1.053 1.00 57.25 129 ASN A N 1
ATOM 1044 C CA . ASN A 1 129 ? 12.807 49.144 -0.262 1.00 57.25 129 ASN A CA 1
ATOM 1045 C C . ASN A 1 129 ? 11.482 49.347 -1.021 1.00 57.25 129 ASN A C 1
ATOM 1047 O O . ASN A 1 129 ? 10.938 48.418 -1.618 1.00 57.25 129 ASN A O 1
ATOM 1051 N N . LEU A 1 130 ? 10.937 50.564 -0.959 1.00 52.53 130 LEU A N 1
ATOM 1052 C CA . LEU A 1 130 ? 9.853 51.015 -1.831 1.00 52.53 130 LEU A CA 1
ATOM 1053 C C . LEU A 1 130 ? 10.426 52.030 -2.833 1.00 52.53 130 LEU A C 1
ATOM 1055 O O . LEU A 1 130 ? 11.083 52.975 -2.395 1.00 52.53 130 LEU A O 1
ATOM 1059 N N . PRO A 1 131 ? 10.217 51.846 -4.151 1.00 49.19 131 PRO A N 1
ATOM 1060 C CA . PRO A 1 131 ? 10.620 52.837 -5.139 1.00 49.19 131 PRO A CA 1
ATOM 1061 C C . PRO A 1 131 ? 9.871 54.149 -4.878 1.00 49.19 131 PRO A C 1
ATOM 1063 O O . PRO A 1 131 ? 8.651 54.153 -4.707 1.00 49.19 131 PRO A O 1
ATOM 1066 N N . ALA A 1 132 ? 10.623 55.246 -4.809 1.00 56.97 132 ALA A N 1
ATOM 1067 C CA . ALA A 1 132 ? 10.073 56.589 -4.891 1.00 56.97 132 ALA A CA 1
ATOM 1068 C C . ALA A 1 132 ? 9.463 56.733 -6.283 1.00 56.97 132 ALA A C 1
ATOM 1070 O O . ALA A 1 132 ? 10.203 56.581 -7.246 1.00 56.97 132 ALA A O 1
ATOM 1071 N N . ASP A 1 133 ? 8.137 56.864 -6.347 1.00 53.25 133 ASP A N 1
ATOM 1072 C CA . ASP A 1 133 ? 7.343 57.494 -7.412 1.00 53.25 133 ASP A CA 1
ATOM 1073 C C . ASP A 1 133 ? 5.916 56.939 -7.338 1.00 53.25 133 ASP A C 1
ATOM 1075 O O . ASP A 1 133 ? 5.657 55.889 -7.910 1.00 53.25 133 ASP A O 1
ATOM 1079 N N . VAL A 1 134 ? 5.019 57.608 -6.599 1.00 51.94 134 VAL A N 1
ATOM 1080 C CA . VAL A 1 134 ? 3.640 57.957 -7.017 1.00 51.94 134 VAL A CA 1
ATOM 1081 C C . VAL A 1 134 ? 3.120 58.999 -6.009 1.00 51.94 134 VAL A C 1
ATOM 1083 O O . VAL A 1 134 ? 2.387 58.682 -5.073 1.00 51.94 134 VAL A O 1
ATOM 1086 N N . GLU A 1 135 ? 3.525 60.256 -6.181 1.00 43.50 135 GLU A N 1
ATOM 1087 C CA . GLU A 1 135 ? 2.683 61.393 -5.794 1.00 43.50 135 GLU A CA 1
ATOM 1088 C C . GLU A 1 135 ? 1.807 61.754 -7.006 1.00 43.50 135 GLU A C 1
ATOM 1090 O O . GLU A 1 135 ? 2.298 61.768 -8.135 1.00 43.50 135 GLU A O 1
ATOM 1095 N N . ASN A 1 136 ? 0.536 62.078 -6.741 1.00 46.66 136 ASN A N 1
ATOM 1096 C CA . ASN A 1 136 ? -0.524 62.544 -7.654 1.00 46.66 136 ASN A CA 1
ATOM 1097 C C . ASN A 1 136 ? -1.412 61.476 -8.320 1.00 46.66 136 ASN A C 1
ATOM 1099 O O . ASN A 1 136 ? -1.162 61.053 -9.449 1.00 46.66 136 ASN A O 1
ATOM 1103 N N . LEU A 1 137 ? -2.517 61.142 -7.635 1.00 38.69 137 LEU A N 1
ATOM 1104 C CA . LEU A 1 137 ? -3.907 61.313 -8.109 1.00 38.69 137 LEU A CA 1
ATOM 1105 C C . LEU A 1 137 ? -4.906 61.049 -6.972 1.00 38.69 137 LEU A C 1
ATOM 1107 O O . LEU A 1 137 ? -4.783 59.994 -6.310 1.00 38.69 137 LEU A O 1
#

Mean predicted aligned error: 20.77 Å

pLDDT: mean 73.29, std 18.76, range [38.44, 97.25]

Foldseek 3Di:
DVVVVVVVVVVVVVVLQVQLVPQNDPVPSDHDDDPDPDDDDPVNVVVVVVVVVVVVVVCVVVVVDDPVNVVVVVVVVPPDPVPPDDPDDPDDPDPVVPPPPDDDDDDDDDDDDDDDDDDPDDPPPDPPPDDPDDDDD

Secondary structure (DSSP, 8-state):
-HHHHHHHHHHHHHHHHHHHHHHB-TTT-PBP-PPP-----HHHHHHHHHHHHHHHHHHHHTTSS-HHHHHHHHHHHTS--TT-----------GGGS--S---------------------TT--TT-S-S-----

Solvent-accessible surface area (backbone atoms only — not comparable to full-atom values): 9373 Å² total; per-residue (Å²): 120,68,70,60,54,52,54,52,52,51,52,52,48,54,53,49,52,52,45,19,72,76,58,22,41,90,86,76,56,44,62,75,81,76,76,77,84,76,83,74,51,69,70,56,51,54,49,51,57,50,50,50,55,48,53,53,51,51,32,39,75,71,60,75,46,47,75,65,57,54,52,54,51,52,60,63,65,65,58,73,73,90,74,76,74,79,84,79,75,86,73,80,87,53,80,80,76,74,74,78,79,80,84,88,79,81,93,77,91,79,89,81,82,83,84,88,86,80,79,86,76,60,88,85,75,59,87,88,77,68,82,90,82,85,84,91,134

Sequence (137 aa):
MAKFNVVQKRRRAAIADRKRHVHGDPLTGKLHQRPQPLSISGKRKRKLLKKWRREQKEAVEKGLITMQDVEMAVANETLPDANKTAVKFPIKKSSKLRVKQLKKKGKSKKKSQKPVGQRPVMPWWSKDNLPADVENL